Protein AF-A0A0C2I8H3-F1 (afdb_monomer)

Mean predicted aligned error: 11.39 Å

Radius of gyration: 18.04 Å; Cα contacts (8 Å, |Δi|>4): 156; chains: 1; bounding box: 33×56×35 Å

Sequence (78 aa):
MLALGFSMIAGCSGRRSQTPVEGYACYAKAVPTLGDGGLAWGPSVKSASVKALDNCRRYAAESDGTPSTCKVTLTGCR

Secondary structure (DSSP, 8-state):
--------------------SS--SEEEEEE-SSS--EEEEESSHHHHHHHHHHHHHHHHHHTTS-GGG-EEEEEEE-

Foldseek 3Di:
DDDDDDDPPPPPPDDDPDDDPPDQFKKWAKEAPFFGFAIAGHVDQVVRQVVRLVRRLVRCVVVVHDNVRIDIDDMDGD

Nearest PDB structures (foldseek):
  8s8d-assembly1_i  TM=1.908E-01  e=6.723E+00  Saccharomyces cerevisiae S288C

Solvent-accessible surface area (backbone atoms only — not comparable to full-atom values): 4461 Å² total; per-residue (Å²): 134,84,88,82,88,79,79,80,76,80,73,81,72,76,81,76,84,77,81,70,102,72,82,55,47,10,28,13,31,9,36,28,85,39,58,54,51,14,77,24,67,18,86,35,52,70,56,1,39,55,48,1,38,53,43,6,27,52,47,4,59,77,60,82,29,34,34,92,53,41,40,77,79,46,74,49,66,117

Organism: NCBI:txid226910

Structure (mmCIF, N/CA/C/O backbone):
data_AF-A0A0C2I8H3-F1
#
_entry.id   AF-A0A0C2I8H3-F1
#
loop_
_atom_site.group_PDB
_atom_site.id
_atom_site.type_symbol
_atom_site.label_atom_id
_atom_site.label_alt_id
_atom_site.label_comp_id
_atom_site.label_asym_id
_atom_site.label_entity_id
_atom_site.label_seq_id
_atom_site.pdbx_PDB_ins_code
_atom_site.Cartn_x
_atom_site.Cartn_y
_atom_site.Cartn_z
_atom_site.occupancy
_atom_site.B_iso_or_equiv
_atom_site.auth_seq_id
_atom_site.auth_comp_id
_atom_site.auth_asym_id
_atom_site.auth_atom_id
_atom_site.pdbx_PDB_model_num
ATOM 1 N N . MET A 1 1 ? 18.325 49.865 15.576 1.00 43.53 1 MET A N 1
ATOM 2 C CA . MET A 1 1 ? 17.234 48.899 15.821 1.00 43.53 1 MET A CA 1
ATOM 3 C C . MET A 1 1 ? 17.588 47.567 15.183 1.00 43.53 1 MET A C 1
ATOM 5 O O . MET A 1 1 ? 18.340 47.556 14.219 1.00 43.53 1 MET A O 1
ATOM 9 N N . LEU A 1 2 ? 17.117 46.494 15.817 1.00 46.38 2 LEU A N 1
A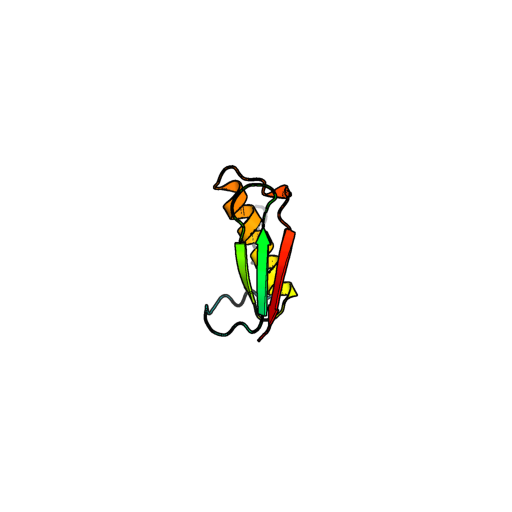TOM 10 C CA . LEU A 1 2 ? 17.440 45.080 15.627 1.00 46.38 2 LEU A CA 1
ATOM 11 C C . LEU A 1 2 ? 17.244 44.526 14.204 1.00 46.38 2 LEU A C 1
ATOM 13 O O . LEU A 1 2 ? 16.448 45.026 13.419 1.00 46.38 2 LEU A O 1
ATOM 17 N N . ALA A 1 3 ? 17.979 43.436 13.973 1.00 54.25 3 ALA A N 1
ATOM 18 C CA . ALA A 1 3 ? 18.002 42.527 12.834 1.00 54.25 3 ALA A CA 1
ATOM 19 C C . ALA A 1 3 ? 16.635 42.093 12.285 1.00 54.25 3 ALA A C 1
ATOM 21 O O . ALA A 1 3 ? 15.663 42.046 13.028 1.00 54.25 3 ALA A O 1
ATOM 22 N N . LEU A 1 4 ? 16.640 41.634 11.026 1.00 62.22 4 LEU A N 1
ATOM 23 C CA . LEU A 1 4 ? 15.991 40.394 10.575 1.00 62.22 4 LEU A CA 1
ATOM 24 C C . LEU A 1 4 ? 16.525 40.053 9.175 1.00 62.22 4 LEU A C 1
ATOM 26 O O . LEU A 1 4 ? 16.051 40.548 8.156 1.00 62.22 4 LEU A O 1
ATOM 30 N N . GLY A 1 5 ? 17.567 39.222 9.141 1.00 63.19 5 GLY A N 1
ATOM 31 C CA . GLY A 1 5 ? 17.953 38.514 7.929 1.00 63.19 5 GLY A CA 1
ATOM 32 C C . GLY A 1 5 ? 16.882 37.483 7.591 1.00 63.19 5 GLY A C 1
ATOM 33 O O . GLY A 1 5 ? 16.508 36.680 8.444 1.00 63.19 5 GLY A O 1
ATOM 34 N N . PHE A 1 6 ? 16.405 37.495 6.351 1.00 56.47 6 PHE A N 1
ATOM 35 C CA . PHE A 1 6 ? 15.632 36.393 5.792 1.00 56.47 6 PHE A CA 1
ATOM 36 C C . PHE A 1 6 ? 16.456 35.763 4.674 1.00 56.47 6 PHE A C 1
ATOM 38 O O . PHE A 1 6 ? 16.350 36.107 3.499 1.00 56.47 6 PHE A O 1
ATOM 45 N N . SER A 1 7 ? 17.338 34.853 5.076 1.00 55.91 7 SER A N 1
ATOM 46 C CA . SER A 1 7 ? 17.981 33.919 4.164 1.00 55.91 7 SER A CA 1
ATOM 47 C C . SER A 1 7 ? 16.886 33.027 3.590 1.00 55.91 7 SER A C 1
ATOM 49 O O . SER A 1 7 ? 16.303 32.212 4.305 1.00 55.91 7 SER A O 1
ATOM 51 N N . MET A 1 8 ? 16.571 33.194 2.307 1.00 58.72 8 MET A N 1
ATOM 52 C CA . MET A 1 8 ? 15.709 32.259 1.595 1.00 58.72 8 MET A CA 1
ATOM 53 C C . MET A 1 8 ? 16.441 30.919 1.542 1.00 58.72 8 MET A C 1
ATOM 55 O O . MET A 1 8 ? 17.370 30.730 0.758 1.00 58.72 8 MET A O 1
ATOM 59 N N . ILE A 1 9 ? 16.053 29.995 2.418 1.00 61.25 9 ILE A N 1
ATOM 60 C CA . ILE A 1 9 ? 16.463 28.601 2.309 1.00 61.25 9 ILE A CA 1
ATOM 61 C C . ILE A 1 9 ? 15.782 28.088 1.043 1.00 61.25 9 ILE A C 1
ATOM 63 O O . ILE A 1 9 ? 14.605 27.730 1.054 1.00 61.25 9 ILE A O 1
ATOM 67 N N . ALA A 1 10 ? 16.522 28.080 -0.065 1.00 56.72 10 ALA A N 1
ATOM 68 C CA . ALA A 1 10 ? 16.192 27.263 -1.216 1.00 56.72 10 ALA A CA 1
ATOM 69 C C . ALA A 1 10 ? 16.307 25.802 -0.766 1.00 56.72 10 ALA A C 1
ATOM 71 O O . ALA A 1 10 ? 17.351 25.160 -0.869 1.00 56.72 10 ALA A O 1
ATOM 72 N N . GLY A 1 11 ? 15.229 25.292 -0.175 1.00 48.97 11 GLY A N 1
ATOM 73 C CA . GLY A 1 11 ? 15.069 23.879 0.086 1.00 48.97 11 GLY A CA 1
ATOM 74 C C . GLY A 1 11 ? 14.932 23.183 -1.256 1.00 48.97 11 GLY A C 1
ATOM 75 O O . GLY A 1 11 ? 13.832 23.084 -1.795 1.00 48.97 11 GLY A O 1
ATOM 76 N N . CYS A 1 12 ? 16.047 22.689 -1.793 1.00 55.28 12 CYS A N 1
ATOM 77 C CA . CYS A 1 12 ? 16.056 21.634 -2.795 1.00 55.28 12 CYS A CA 1
ATOM 78 C C . CYS A 1 12 ? 15.440 20.376 -2.163 1.00 55.28 12 CYS A C 1
ATOM 80 O O . CYS A 1 12 ? 16.141 19.446 -1.768 1.00 55.28 12 CYS A O 1
ATOM 82 N N . SER A 1 13 ? 14.113 20.368 -2.024 1.00 54.56 13 SER A N 1
ATOM 83 C CA . SER A 1 13 ? 13.337 19.176 -1.717 1.00 54.56 13 SER A CA 1
ATOM 84 C C . SER A 1 13 ? 13.502 18.236 -2.903 1.00 54.56 13 SER A C 1
ATOM 86 O O . SER A 1 13 ? 12.970 18.452 -3.994 1.00 54.56 13 SER A O 1
ATOM 88 N N . GLY A 1 14 ? 14.368 17.246 -2.705 1.00 55.16 14 GLY A N 1
ATOM 89 C CA . GLY A 1 14 ? 14.725 16.267 -3.707 1.00 55.16 14 GLY A CA 1
ATOM 90 C C . GLY A 1 14 ? 13.487 15.597 -4.291 1.00 55.16 14 GLY A C 1
ATOM 91 O O . GLY A 1 14 ? 12.666 15.038 -3.574 1.00 55.16 14 GLY A O 1
ATOM 92 N N . ARG A 1 15 ? 13.420 15.624 -5.624 1.00 59.28 15 ARG A N 1
ATOM 93 C CA . ARG A 1 15 ? 12.657 14.711 -6.482 1.00 59.28 15 ARG A CA 1
ATOM 94 C C . ARG A 1 15 ? 11.230 14.428 -6.005 1.00 59.28 15 ARG A C 1
ATOM 96 O O . ARG A 1 15 ? 10.941 13.395 -5.403 1.00 59.28 15 ARG A O 1
ATOM 103 N N . ARG A 1 16 ? 10.287 15.214 -6.505 1.00 55.69 16 ARG A N 1
ATOM 104 C CA . ARG A 1 16 ? 9.035 14.609 -6.954 1.00 55.69 16 ARG A CA 1
ATOM 105 C C . ARG A 1 16 ? 8.766 15.086 -8.363 1.00 55.69 16 ARG A C 1
ATOM 107 O O . ARG A 1 16 ? 8.026 16.033 -8.578 1.00 55.69 16 ARG A O 1
ATOM 114 N N . SER A 1 17 ? 9.424 14.423 -9.313 1.00 53.28 17 SER A N 1
ATOM 115 C CA . SER A 1 17 ? 8.973 14.369 -10.700 1.00 53.28 17 SER A CA 1
ATOM 116 C C . SER A 1 17 ? 7.545 13.827 -10.670 1.00 53.28 17 SER A C 1
ATOM 118 O O . SER A 1 17 ? 7.305 12.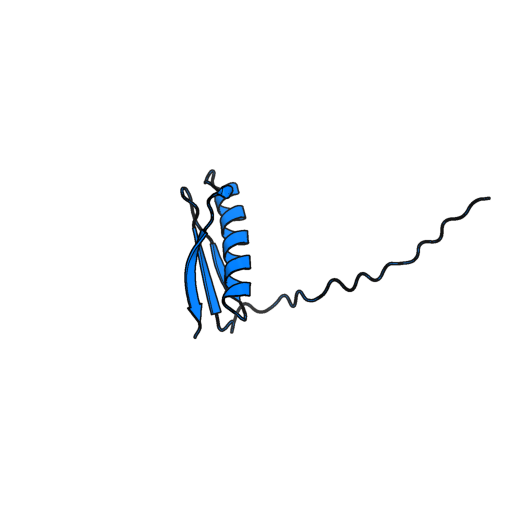623 -10.621 1.00 53.28 17 SER A O 1
ATOM 120 N N . GLN A 1 18 ? 6.594 14.738 -10.522 1.00 67.75 18 GLN A N 1
ATOM 121 C CA . GLN A 1 18 ? 5.199 14.493 -10.799 1.00 67.75 18 GLN A CA 1
ATOM 122 C C . GLN A 1 18 ? 5.070 14.515 -12.324 1.00 67.75 18 GLN A C 1
ATOM 124 O O . GLN A 1 18 ? 5.616 15.416 -12.956 1.00 67.75 18 GLN A O 1
ATOM 129 N N . THR A 1 19 ? 4.329 13.536 -12.854 1.00 49.59 19 THR A N 1
ATOM 130 C CA . THR A 1 19 ? 3.911 13.285 -14.256 1.00 49.59 19 THR A CA 1
ATOM 131 C C . THR A 1 19 ? 4.745 12.259 -15.052 1.00 49.59 19 THR A C 1
ATOM 133 O O . THR A 1 19 ? 5.957 12.199 -14.855 1.00 49.59 19 THR A O 1
ATOM 136 N N . PRO A 1 20 ? 4.136 11.438 -15.945 1.00 47.25 20 PRO A N 1
ATOM 137 C CA . PRO A 1 20 ? 2.720 11.328 -16.321 1.00 47.25 20 PRO A CA 1
ATOM 138 C C . PRO A 1 20 ? 2.097 9.939 -16.044 1.00 47.25 20 PRO A C 1
ATOM 140 O O . PRO A 1 20 ? 2.743 8.987 -15.616 1.00 47.25 20 PRO A O 1
ATOM 143 N N . VAL A 1 21 ? 0.787 9.861 -16.264 1.00 55.38 21 VAL A N 1
ATOM 144 C CA . VAL A 1 21 ? -0.136 8.752 -15.963 1.00 55.38 21 VAL A CA 1
ATOM 145 C C . VAL A 1 21 ? -0.071 7.629 -17.027 1.00 55.38 21 VAL A C 1
ATOM 147 O O . VAL A 1 21 ? -0.898 6.727 -17.030 1.00 55.38 21 VAL A O 1
ATOM 150 N N . GLU A 1 22 ? 0.952 7.631 -17.886 1.00 53.62 22 GLU A N 1
ATOM 151 C CA . GLU A 1 22 ? 1.207 6.619 -18.918 1.00 53.62 22 GLU A CA 1
ATOM 152 C C . GLU A 1 22 ? 2.689 6.206 -18.887 1.00 53.62 22 GLU A C 1
ATOM 154 O O . GLU A 1 22 ? 3.575 7.045 -19.032 1.00 53.62 22 GLU A O 1
ATOM 159 N N . GLY A 1 23 ? 2.972 4.913 -18.675 1.00 61.75 23 GLY A N 1
ATOM 160 C CA . GLY A 1 23 ? 4.321 4.345 -18.851 1.00 61.75 23 GLY A CA 1
ATOM 161 C C . GLY A 1 23 ? 5.068 3.887 -17.592 1.00 61.75 23 GLY A C 1
ATOM 162 O O . GLY A 1 23 ? 6.226 3.487 -17.687 1.00 61.75 23 GLY A O 1
ATOM 163 N N . TYR A 1 24 ? 4.451 3.896 -16.410 1.00 69.94 24 TYR A N 1
ATOM 164 C CA . TYR A 1 24 ? 5.088 3.294 -15.236 1.00 69.94 24 TYR A CA 1
ATOM 165 C C . TYR A 1 24 ? 5.213 1.773 -15.391 1.00 69.94 24 TYR A C 1
ATOM 167 O O . TYR A 1 24 ? 4.215 1.077 -15.565 1.00 69.94 24 TYR A O 1
ATOM 175 N N . ALA A 1 25 ? 6.444 1.265 -15.287 1.00 84.44 25 ALA A N 1
ATOM 176 C CA . ALA A 1 25 ? 6.744 -0.156 -15.448 1.00 84.44 25 ALA A CA 1
ATOM 177 C C . ALA A 1 25 ? 6.159 -1.024 -14.329 1.00 84.44 25 ALA A C 1
ATOM 179 O O . ALA A 1 25 ? 5.905 -2.196 -14.565 1.00 84.44 25 ALA A O 1
ATOM 180 N N . CYS A 1 26 ? 5.939 -0.475 -13.130 1.00 92.94 26 CYS A N 1
ATOM 181 C CA . CYS A 1 26 ? 5.519 -1.244 -11.964 1.00 92.94 26 CYS A CA 1
ATOM 182 C C . CYS A 1 26 ? 4.252 -0.690 -11.311 1.00 92.94 26 CYS A C 1
ATOM 184 O O . CYS A 1 26 ? 4.021 0.519 -11.273 1.00 92.94 26 CYS A O 1
ATOM 186 N N . TYR A 1 27 ? 3.466 -1.581 -10.718 1.00 94.25 27 TYR A N 1
ATOM 187 C CA . TYR A 1 27 ? 2.267 -1.266 -9.958 1.00 94.25 27 TYR A CA 1
ATOM 188 C C . TYR A 1 27 ? 2.252 -1.966 -8.599 1.00 94.25 27 TYR A C 1
ATOM 190 O O . TYR A 1 27 ? 2.939 -2.964 -8.363 1.00 94.25 27 TYR A O 1
ATOM 198 N N . ALA A 1 28 ? 1.440 -1.425 -7.697 1.00 97.12 28 ALA A N 1
ATOM 199 C CA . ALA A 1 28 ? 1.116 -2.032 -6.420 1.00 97.12 28 ALA A CA 1
ATOM 200 C C . ALA A 1 28 ? -0.322 -1.697 -6.016 1.00 97.12 28 ALA A C 1
ATOM 202 O O . ALA A 1 28 ? -0.818 -0.602 -6.290 1.00 97.12 28 ALA A O 1
ATOM 203 N N . LYS A 1 29 ? -0.978 -2.631 -5.329 1.00 95.31 29 LYS A N 1
ATOM 204 C CA . LYS A 1 29 ? -2.289 -2.456 -4.704 1.00 95.31 29 LYS A CA 1
ATOM 205 C C . LYS A 1 29 ? -2.154 -2.646 -3.202 1.00 95.31 29 LYS A C 1
ATOM 207 O O . LYS A 1 29 ? -1.558 -3.627 -2.755 1.00 95.31 29 LYS A O 1
ATOM 212 N N . ALA A 1 30 ? -2.743 -1.735 -2.439 1.00 97.06 30 ALA A N 1
ATOM 213 C CA . ALA A 1 30 ? -2.887 -1.865 -0.999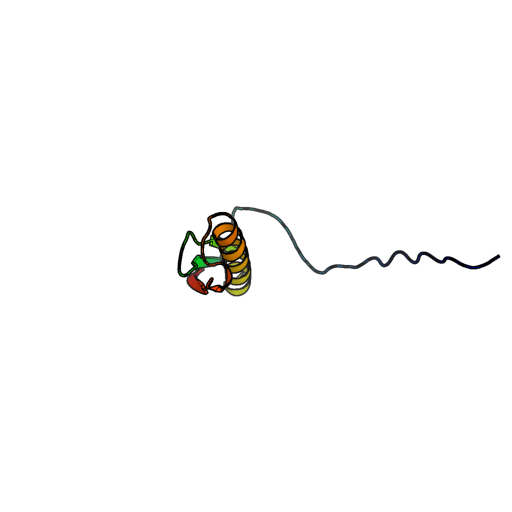 1.00 97.06 30 ALA A CA 1
ATOM 214 C C . ALA A 1 30 ? -4.361 -1.835 -0.607 1.00 97.06 30 ALA A C 1
ATOM 216 O O . ALA A 1 30 ? -5.130 -1.090 -1.207 1.00 97.06 30 ALA A O 1
ATOM 217 N N . VAL A 1 31 ? -4.746 -2.635 0.385 1.00 96.12 31 VAL A N 1
ATOM 218 C CA . VAL A 1 31 ? -6.124 -2.716 0.892 1.00 96.12 31 VAL A CA 1
ATOM 219 C C . VAL A 1 31 ? -6.143 -2.627 2.421 1.00 96.12 31 VAL A C 1
ATOM 221 O O . VAL A 1 31 ? -5.207 -3.129 3.060 1.00 96.12 31 VAL A O 1
ATOM 224 N N . PRO A 1 32 ? -7.163 -1.981 3.009 1.00 95.31 32 PRO A N 1
ATOM 225 C CA . PRO A 1 32 ? -7.417 -2.029 4.444 1.00 95.31 32 PRO A CA 1
ATOM 226 C C . PRO A 1 32 ? -8.142 -3.336 4.818 1.00 95.31 32 PRO A C 1
ATOM 228 O O . PRO A 1 32 ? -8.550 -4.110 3.953 1.00 95.31 32 PRO A O 1
ATOM 231 N N . THR A 1 33 ? -8.307 -3.596 6.115 1.00 91.88 33 THR A N 1
ATOM 232 C CA . THR A 1 33 ? -9.172 -4.673 6.627 1.00 91.88 33 THR A CA 1
ATOM 233 C C . THR A 1 33 ? -10.650 -4.411 6.318 1.00 91.88 33 THR A C 1
ATOM 235 O O . THR A 1 33 ? -11.366 -5.350 5.984 1.00 91.88 33 THR A O 1
ATOM 238 N N . LEU A 1 34 ? -11.099 -3.155 6.414 1.00 86.38 34 LEU A N 1
ATOM 239 C CA . LEU A 1 34 ? -12.447 -2.702 6.065 1.00 86.38 34 LEU A CA 1
ATOM 240 C C . LEU A 1 34 ? -12.365 -1.474 5.152 1.00 86.38 34 LEU A C 1
ATOM 242 O O . LEU A 1 34 ? -11.596 -0.548 5.427 1.00 86.38 34 LEU A O 1
ATOM 246 N N . GLY A 1 35 ? -13.179 -1.470 4.097 1.00 83.19 35 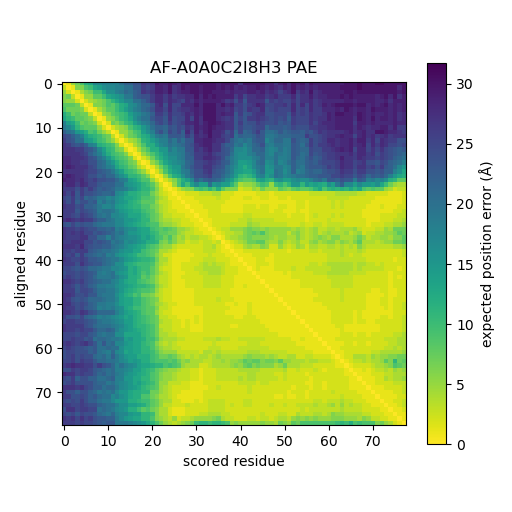GLY A N 1
ATOM 247 C CA . GLY A 1 35 ? -13.242 -0.405 3.096 1.00 83.19 35 GLY A CA 1
ATOM 248 C C . GLY A 1 35 ? -12.408 -0.678 1.843 1.00 83.19 35 GLY A C 1
ATOM 249 O O . GLY A 1 35 ? -11.830 -1.755 1.665 1.00 83.19 35 GLY A O 1
ATOM 250 N N . ASP A 1 36 ? -12.350 0.322 0.969 1.00 81.38 36 ASP A N 1
ATOM 251 C CA . ASP A 1 36 ? -11.670 0.225 -0.317 1.00 81.38 36 ASP A CA 1
ATOM 252 C C . ASP A 1 36 ? -10.183 0.589 -0.237 1.00 81.38 36 ASP A C 1
ATOM 254 O O . ASP A 1 36 ? -9.737 1.459 0.513 1.00 81.38 36 ASP A O 1
ATOM 258 N N . GLY A 1 37 ? -9.390 -0.128 -1.029 1.00 87.19 37 GLY A N 1
ATOM 259 C CA . GLY A 1 37 ? -7.951 0.071 -1.139 1.00 87.19 37 GLY A CA 1
ATOM 260 C C . GLY A 1 37 ? -7.530 1.067 -2.219 1.00 87.19 37 GLY A C 1
ATOM 261 O O . GLY A 1 37 ? -8.340 1.650 -2.930 1.00 87.19 37 GLY A O 1
ATOM 262 N N . GLY A 1 38 ? -6.217 1.206 -2.399 1.00 89.75 38 GLY A N 1
ATOM 263 C CA . GLY A 1 38 ? -5.606 2.038 -3.433 1.00 89.75 38 GLY A CA 1
ATOM 264 C C . GLY A 1 38 ? -4.721 1.232 -4.383 1.00 89.75 38 GLY A C 1
ATOM 265 O O . GLY A 1 38 ? -3.850 0.482 -3.940 1.00 89.75 38 GLY A O 1
ATOM 266 N N . LEU A 1 39 ? -4.904 1.421 -5.695 1.00 93.25 39 LEU A N 1
ATOM 267 C CA . LEU A 1 39 ? -3.945 1.007 -6.726 1.00 93.25 39 LEU A CA 1
ATOM 268 C C . LEU A 1 39 ? -3.038 2.192 -7.072 1.00 93.25 39 LEU A C 1
ATOM 270 O O . LEU A 1 39 ? -3.495 3.333 -7.180 1.00 93.25 39 LEU A O 1
ATOM 274 N N . ALA A 1 40 ? -1.752 1.927 -7.266 1.00 93.94 40 ALA A N 1
ATOM 275 C CA . ALA A 1 40 ? -0.810 2.927 -7.726 1.00 93.94 40 ALA A CA 1
ATOM 276 C C . ALA A 1 40 ? 0.249 2.343 -8.656 1.00 93.94 40 ALA A C 1
ATOM 278 O O . ALA A 1 40 ? 0.651 1.189 -8.532 1.00 93.94 40 ALA A O 1
ATOM 279 N N . TRP A 1 41 ? 0.734 3.200 -9.547 1.00 93.44 41 TRP A N 1
ATOM 280 C CA . TRP A 1 41 ? 1.796 2.910 -10.500 1.00 93.44 41 TRP A CA 1
ATOM 281 C C . TRP A 1 41 ? 3.035 3.760 -10.195 1.00 93.44 41 TRP A C 1
ATOM 283 O O . TRP A 1 41 ? 2.909 4.887 -9.696 1.00 93.44 41 TRP A O 1
ATOM 293 N N . GLY A 1 42 ? 4.220 3.219 -10.478 1.00 90.38 42 GLY A N 1
ATOM 294 C CA . GLY A 1 42 ? 5.507 3.878 -10.274 1.00 90.38 42 GLY A CA 1
ATOM 295 C C . GLY A 1 42 ? 6.662 3.233 -11.059 1.00 90.38 42 GLY A C 1
ATOM 296 O O . GLY A 1 42 ? 6.515 2.147 -11.618 1.00 90.38 42 GLY A O 1
ATOM 297 N N . PRO A 1 43 ? 7.841 3.882 -11.103 1.00 89.31 43 PRO A N 1
ATOM 298 C CA . PRO A 1 43 ? 9.021 3.369 -11.812 1.00 89.31 43 PRO A CA 1
ATOM 299 C C . PRO A 1 43 ? 9.624 2.103 -11.1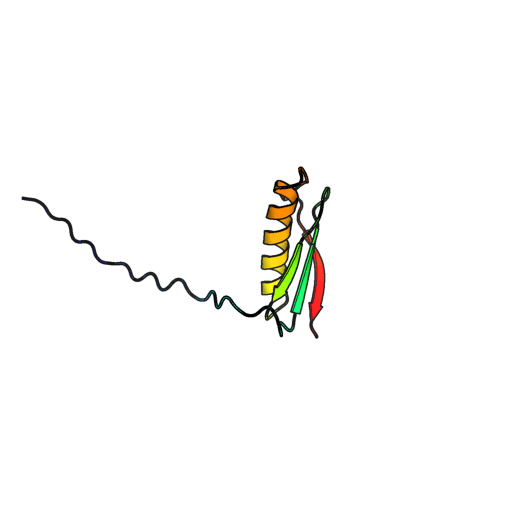77 1.00 89.31 43 PRO A C 1
ATOM 301 O O . PRO A 1 43 ? 10.448 1.438 -11.789 1.00 89.31 43 PRO A O 1
ATOM 304 N N . SER A 1 44 ? 9.251 1.777 -9.938 1.00 91.81 44 SER A N 1
ATOM 305 C CA . SER A 1 44 ? 9.652 0.553 -9.235 1.00 91.81 44 SER A CA 1
ATOM 306 C C . SER A 1 44 ? 8.548 0.076 -8.296 1.00 91.81 44 SER A C 1
ATOM 308 O O . SER A 1 44 ? 7.754 0.896 -7.818 1.00 91.81 44 SER A O 1
ATOM 310 N N . VAL A 1 45 ? 8.550 -1.215 -7.940 1.00 93.44 45 VAL A N 1
ATOM 311 C CA . VAL A 1 45 ? 7.618 -1.779 -6.942 1.00 93.44 45 VAL A CA 1
ATOM 312 C C . VAL A 1 45 ? 7.6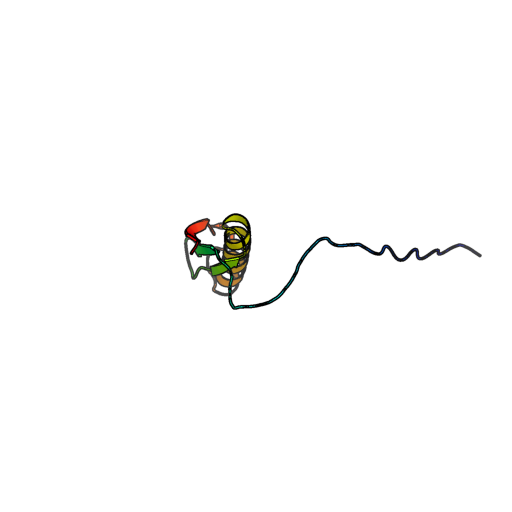48 -0.978 -5.641 1.00 93.44 45 VAL A C 1
ATOM 314 O O . VAL A 1 45 ? 6.597 -0.648 -5.111 1.00 93.44 45 VAL A O 1
ATOM 317 N N . LYS A 1 46 ? 8.827 -0.566 -5.153 1.00 94.19 46 LYS A N 1
ATOM 318 C CA . LYS A 1 46 ? 8.943 0.229 -3.917 1.00 94.19 46 LYS A CA 1
ATOM 319 C C . LYS A 1 46 ? 8.175 1.550 -4.010 1.00 94.19 46 LYS A C 1
ATOM 321 O O . LYS A 1 46 ? 7.421 1.890 -3.102 1.00 94.19 46 LYS A O 1
ATOM 326 N N . SER A 1 47 ? 8.350 2.285 -5.109 1.00 94.12 47 SER A N 1
ATOM 327 C CA . SER A 1 47 ? 7.652 3.560 -5.319 1.00 94.12 47 SER A CA 1
ATOM 328 C C . SER A 1 47 ? 6.139 3.383 -5.491 1.00 94.12 47 SER A C 1
ATOM 330 O O . SER A 1 47 ? 5.367 4.149 -4.914 1.00 94.12 47 SER A O 1
ATOM 332 N N . ALA A 1 48 ? 5.720 2.343 -6.219 1.00 94.75 48 ALA A N 1
ATOM 333 C CA . ALA A 1 48 ? 4.317 2.008 -6.406 1.00 94.75 48 ALA A CA 1
ATOM 334 C C . ALA A 1 48 ? 3.667 1.598 -5.076 1.00 94.75 48 ALA A C 1
ATOM 336 O O . ALA A 1 48 ? 2.595 2.092 -4.751 1.00 94.75 48 ALA A O 1
ATOM 337 N N . SER A 1 49 ? 4.345 0.785 -4.261 1.00 95.31 49 SER A N 1
ATOM 338 C CA . SER A 1 49 ? 3.873 0.338 -2.946 1.00 95.31 49 SER A CA 1
ATOM 339 C C . SER A 1 49 ? 3.675 1.490 -1.969 1.00 95.31 49 SER A C 1
ATOM 341 O O . SER A 1 49 ? 2.643 1.554 -1.308 1.00 95.31 49 SER A O 1
ATOM 343 N N . VAL A 1 50 ? 4.623 2.433 -1.902 1.00 95.94 50 VAL A N 1
ATOM 344 C CA . VAL A 1 50 ? 4.477 3.631 -1.058 1.00 95.94 50 VAL A CA 1
ATOM 345 C C . VAL A 1 50 ? 3.252 4.441 -1.486 1.00 95.94 50 VAL A C 1
ATOM 347 O O . VAL A 1 50 ? 2.449 4.826 -0.642 1.00 95.94 50 VAL A O 1
ATOM 350 N N . LYS A 1 51 ? 3.071 4.650 -2.795 1.00 94.81 51 LYS A N 1
ATOM 351 C CA . LYS A 1 51 ? 1.927 5.398 -3.333 1.00 94.81 51 LYS A CA 1
ATOM 352 C C . LYS A 1 51 ? 0.598 4.658 -3.127 1.00 94.81 51 LYS A C 1
ATOM 354 O O . LYS A 1 51 ? -0.404 5.287 -2.810 1.00 94.81 51 LYS A O 1
ATOM 359 N N . ALA A 1 52 ? 0.584 3.334 -3.264 1.00 94.69 52 ALA A N 1
ATOM 360 C CA . ALA A 1 52 ? -0.600 2.509 -3.041 1.00 94.69 52 ALA A CA 1
ATOM 361 C C . ALA A 1 52 ? -1.041 2.539 -1.572 1.00 94.69 52 ALA A C 1
ATOM 363 O O . ALA A 1 52 ? -2.231 2.664 -1.297 1.00 94.69 52 ALA A O 1
ATOM 364 N N . LEU A 1 53 ? -0.090 2.470 -0.633 1.00 96.44 53 LEU A N 1
ATOM 365 C CA . LEU A 1 53 ? -0.359 2.572 0.804 1.00 96.44 53 LEU A CA 1
ATOM 366 C C . LEU A 1 53 ? -0.892 3.950 1.200 1.00 96.44 53 LEU A C 1
ATOM 368 O O . LEU A 1 53 ? -1.824 4.025 1.994 1.00 96.44 53 LEU A O 1
ATOM 372 N N . ASP A 1 54 ? -0.324 5.020 0.644 1.00 95.94 54 ASP A N 1
ATOM 373 C CA . ASP A 1 54 ? -0.791 6.393 0.867 1.00 95.94 54 ASP A CA 1
ATOM 374 C C . ASP A 1 54 ? -2.231 6.582 0.364 1.00 95.94 54 ASP A C 1
ATOM 376 O O . ASP A 1 54 ? -3.111 6.995 1.119 1.00 95.94 54 ASP A O 1
ATOM 380 N N . ASN A 1 55 ? -2.501 6.135 -0.868 1.00 93.94 55 ASN A N 1
ATOM 381 C CA . ASN A 1 55 ? -3.844 6.114 -1.443 1.00 93.94 55 ASN A CA 1
ATOM 382 C C . ASN A 1 55 ? -4.821 5.297 -0.584 1.00 93.94 55 ASN A C 1
ATOM 384 O O . ASN A 1 55 ? -5.904 5.777 -0.278 1.00 93.94 55 ASN A O 1
ATOM 388 N N . CYS A 1 56 ? -4.436 4.084 -0.174 1.00 95.75 56 CYS A N 1
ATOM 389 C CA . CYS A 1 56 ? -5.260 3.227 0.678 1.00 95.75 56 CYS A CA 1
ATOM 390 C C . CYS A 1 56 ? -5.635 3.930 1.985 1.00 95.75 56 CYS A C 1
ATOM 392 O O . CYS A 1 56 ? -6.804 3.954 2.350 1.00 95.75 56 CYS A O 1
ATOM 394 N N . ARG A 1 57 ? -4.661 4.537 2.676 1.00 94.25 57 ARG A N 1
ATOM 395 C CA . ARG A 1 57 ? -4.907 5.247 3.939 1.00 94.25 57 ARG A CA 1
ATOM 396 C C . ARG A 1 57 ? -5.873 6.405 3.747 1.00 94.25 57 ARG A C 1
ATOM 398 O O . ARG A 1 57 ? -6.759 6.589 4.570 1.00 94.25 57 ARG A O 1
ATOM 405 N N . ARG A 1 58 ? -5.716 7.162 2.661 1.00 92.00 58 ARG A N 1
ATOM 406 C CA . ARG A 1 58 ? -6.599 8.285 2.354 1.00 92.00 58 ARG A CA 1
ATOM 407 C C . ARG A 1 58 ? -8.024 7.818 2.053 1.00 92.00 58 ARG A C 1
ATOM 409 O O . ARG A 1 58 ? -8.946 8.266 2.720 1.00 92.00 58 ARG A O 1
ATOM 416 N N . TYR A 1 59 ? -8.197 6.871 1.131 1.00 89.94 59 TYR A N 1
ATOM 417 C CA . TYR A 1 59 ? -9.527 6.392 0.733 1.00 89.94 59 TYR A CA 1
ATOM 418 C C . TYR A 1 59 ? -10.251 5.640 1.849 1.00 89.94 59 TYR A C 1
ATOM 420 O O . TYR A 1 59 ? -11.449 5.834 2.038 1.00 89.94 59 TYR A O 1
ATOM 428 N N . ALA A 1 60 ? -9.525 4.840 2.634 1.00 92.69 60 ALA A N 1
ATOM 429 C CA . ALA A 1 60 ? -10.090 4.183 3.803 1.00 92.69 60 ALA A CA 1
ATOM 430 C C . ALA A 1 60 ? -10.535 5.201 4.864 1.00 92.69 60 ALA A C 1
ATOM 432 O O . ALA A 1 60 ? -11.575 5.004 5.473 1.00 92.69 60 ALA A O 1
ATOM 433 N N . ALA A 1 61 ? -9.796 6.297 5.074 1.00 89.81 61 ALA A N 1
ATOM 434 C CA . ALA A 1 61 ? -10.216 7.353 5.998 1.00 89.81 61 ALA A CA 1
ATOM 435 C C . ALA A 1 61 ? -11.436 8.142 5.487 1.00 89.81 61 ALA A C 1
ATOM 437 O O . ALA A 1 61 ? -1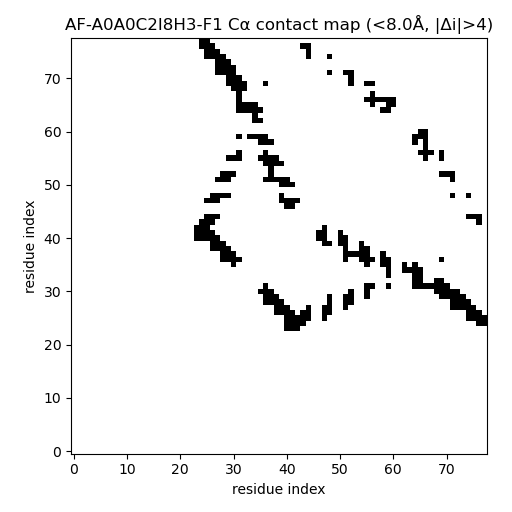2.283 8.528 6.282 1.00 89.81 61 ALA A O 1
ATOM 438 N N . GLU A 1 62 ? -11.535 8.365 4.173 1.00 90.25 62 GLU A N 1
ATOM 439 C CA . GLU A 1 62 ? -12.659 9.070 3.535 1.00 90.25 62 GLU A CA 1
ATOM 440 C C . GLU A 1 62 ? -13.950 8.231 3.477 1.00 90.25 62 GLU A C 1
ATOM 442 O O . GLU A 1 62 ? -15.025 8.791 3.286 1.00 90.25 62 GLU A O 1
ATOM 447 N N . SER A 1 63 ? -13.850 6.907 3.642 1.00 87.00 63 SER A N 1
ATOM 448 C CA . SER A 1 63 ? -14.963 5.956 3.468 1.00 87.00 63 SER A CA 1
ATOM 449 C C . SER A 1 63 ? -15.330 5.194 4.751 1.00 87.00 63 SER A C 1
ATOM 451 O O . SER A 1 63 ? -15.805 4.064 4.662 1.00 87.00 63 SER A O 1
ATOM 453 N N . ASP A 1 64 ? -15.041 5.749 5.935 1.00 86.19 64 ASP A N 1
ATOM 454 C CA . ASP A 1 64 ? -15.263 5.099 7.246 1.00 86.19 64 ASP A CA 1
ATOM 455 C C . ASP A 1 64 ? -14.628 3.691 7.381 1.00 86.19 64 ASP A C 1
ATOM 457 O O . ASP A 1 64 ? -15.087 2.825 8.129 1.00 86.19 64 ASP A O 1
ATOM 461 N N . GLY A 1 65 ? -13.547 3.441 6.638 1.00 89.38 65 GLY A N 1
ATOM 462 C CA . GLY A 1 65 ? -12.769 2.205 6.661 1.00 89.38 65 GLY A CA 1
ATOM 463 C C . GLY A 1 65 ? -11.666 2.197 7.726 1.00 89.38 65 GLY A C 1
ATOM 464 O O . GLY A 1 65 ? -11.645 2.989 8.666 1.00 89.38 65 GLY A O 1
ATOM 465 N N . THR A 1 66 ? -10.695 1.288 7.580 1.00 93.12 66 THR A N 1
ATOM 466 C CA . THR A 1 66 ? -9.602 1.102 8.557 1.00 93.12 66 THR A CA 1
ATOM 467 C C . THR A 1 66 ? -8.228 1.524 8.005 1.00 93.12 66 THR A C 1
ATOM 469 O O . THR A 1 66 ? -7.395 0.669 7.675 1.00 93.12 66 THR A O 1
ATOM 472 N N . PRO A 1 67 ? -7.912 2.833 7.938 1.00 92.12 67 PRO A N 1
ATOM 473 C CA . PRO A 1 67 ? -6.690 3.340 7.299 1.00 92.12 67 PRO A CA 1
ATOM 474 C C . PRO A 1 67 ? -5.392 2.825 7.939 1.00 92.12 67 PRO A C 1
ATOM 476 O O . PRO A 1 67 ? -4.400 2.585 7.249 1.00 92.12 67 PRO A O 1
ATOM 479 N N . SER A 1 68 ? -5.390 2.567 9.249 1.00 94.81 68 SER A N 1
ATOM 480 C CA . SER A 1 68 ? -4.236 2.016 9.977 1.00 94.81 68 SER A CA 1
ATOM 481 C C . SER A 1 68 ? -3.863 0.585 9.567 1.00 94.81 68 SER A C 1
ATOM 483 O O . SER A 1 68 ? -2.748 0.143 9.829 1.00 94.81 68 SER A O 1
ATOM 485 N N . THR A 1 69 ? -4.769 -0.129 8.895 1.00 95.75 69 THR A N 1
ATOM 486 C CA . THR A 1 69 ? -4.604 -1.545 8.522 1.00 95.75 69 THR A CA 1
ATOM 487 C C . THR A 1 69 ? -4.178 -1.754 7.068 1.00 95.75 69 THR A C 1
ATOM 489 O O . THR A 1 69 ? -4.058 -2.892 6.615 1.00 95.75 69 THR A O 1
ATOM 492 N N . CYS A 1 70 ? -3.946 -0.667 6.328 1.00 96.19 70 CYS A N 1
ATOM 493 C CA . CYS A 1 70 ? -3.539 -0.724 4.931 1.00 96.19 70 CYS A CA 1
ATOM 494 C C . CYS A 1 70 ? -2.252 -1.532 4.740 1.00 96.19 70 CYS A C 1
ATOM 496 O O . CYS A 1 70 ? -1.195 -1.183 5.273 1.00 96.19 70 CYS A O 1
ATOM 498 N N . LYS A 1 71 ? -2.335 -2.574 3.909 1.00 96.81 71 LYS A N 1
ATOM 499 C CA . LYS A 1 71 ? -1.206 -3.432 3.537 1.00 96.81 71 LYS A CA 1
ATOM 500 C C . LYS A 1 71 ? -1.176 -3.678 2.037 1.00 96.81 71 LYS A C 1
ATOM 502 O O . LYS A 1 71 ? -2.222 -3.763 1.398 1.00 96.81 71 LYS A O 1
ATOM 507 N N . VAL A 1 72 ? 0.025 -3.804 1.480 1.00 96.88 72 VAL A N 1
ATOM 508 C CA . VAL A 1 72 ? 0.215 -4.156 0.067 1.00 96.88 72 VAL A CA 1
ATOM 509 C C . VAL A 1 72 ? -0.141 -5.628 -0.123 1.00 96.88 72 VAL A C 1
ATOM 511 O O . VAL A 1 72 ? 0.400 -6.482 0.575 1.00 96.88 72 VAL A O 1
ATOM 514 N N . THR A 1 73 ? -1.050 -5.922 -1.050 1.00 95.94 73 THR A N 1
ATOM 515 C CA . THR A 1 73 ? -1.516 -7.290 -1.345 1.00 95.94 73 THR A CA 1
ATOM 516 C C . THR A 1 73 ? -1.181 -7.750 -2.752 1.00 95.94 73 THR A C 1
ATOM 518 O O . THR A 1 73 ? -1.158 -8.949 -3.008 1.00 95.94 73 THR A O 1
ATOM 521 N N . LEU A 1 74 ? -0.898 -6.816 -3.658 1.00 94.75 74 LEU A N 1
ATOM 522 C CA . LEU A 1 74 ? -0.526 -7.119 -5.032 1.00 94.75 74 LEU A CA 1
ATOM 523 C C . LEU A 1 74 ? 0.592 -6.184 -5.468 1.00 94.75 74 LEU A C 1
ATOM 525 O O . LEU A 1 74 ? 0.534 -4.981 -5.213 1.00 94.75 74 LEU A O 1
ATOM 529 N N . THR A 1 75 ? 1.573 -6.729 -6.170 1.00 95.88 75 THR A N 1
ATOM 530 C CA . THR A 1 75 ? 2.623 -5.978 -6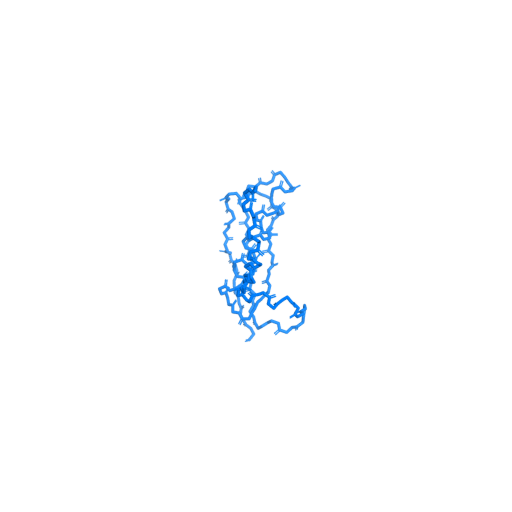.854 1.00 95.88 75 THR A CA 1
ATOM 531 C C . THR A 1 75 ? 2.894 -6.628 -8.202 1.00 95.88 75 THR A C 1
ATOM 533 O O . THR A 1 75 ? 2.642 -7.818 -8.389 1.00 95.88 75 THR A O 1
ATOM 536 N N . GLY A 1 76 ? 3.400 -5.851 -9.151 1.00 92.75 76 GLY A N 1
ATOM 537 C CA . GLY A 1 76 ? 3.831 -6.383 -10.435 1.00 92.75 76 GLY A CA 1
ATO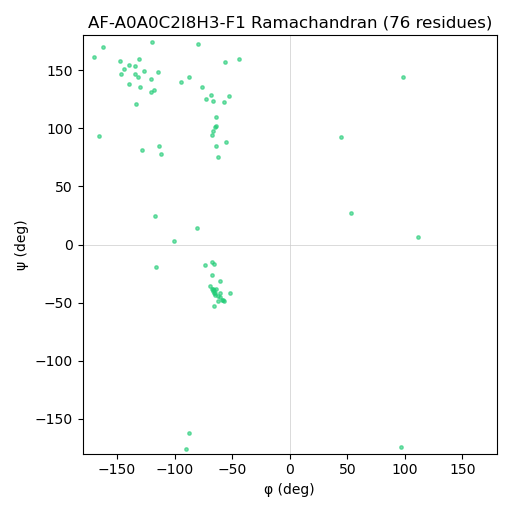M 538 C C . GLY A 1 76 ? 4.593 -5.348 -11.241 1.00 92.75 76 GLY A C 1
ATOM 539 O O . GLY A 1 76 ? 4.504 -4.151 -10.968 1.00 92.75 76 GLY A O 1
ATOM 540 N N . CYS A 1 77 ? 5.351 -5.821 -12.222 1.00 91.75 77 CYS A N 1
ATOM 541 C CA . CYS A 1 77 ? 5.976 -4.986 -13.236 1.00 91.75 77 CYS A CA 1
ATOM 542 C C . CYS A 1 77 ? 5.759 -5.610 -14.617 1.00 91.75 77 CYS A C 1
ATOM 544 O O . CYS A 1 77 ? 5.559 -6.821 -14.712 1.00 91.75 77 CYS A O 1
ATOM 546 N N . ARG A 1 78 ? 5.759 -4.768 -15.649 1.00 82.25 78 ARG A N 1
ATOM 547 C CA . ARG A 1 78 ? 5.753 -5.172 -17.055 1.00 82.25 78 ARG A CA 1
ATOM 548 C C . ARG A 1 78 ? 7.107 -5.733 -17.472 1.00 82.25 78 ARG A C 1
ATOM 550 O O . ARG A 1 78 ? 8.128 -5.190 -16.994 1.00 82.25 78 ARG A O 1
#

pLDDT: mean 81.29, std 17.46, range [43.53, 97.12]